Protein AF-A0A5D3BQW8-F1 (afdb_monomer_lite)

Organism: Cucumis melo var. makuwa (NCBI:txid1194695)

Sequence (174 aa):
MGHRRYLPENHVWCRSKLHDGKMKHRTPSVVMDGHEISEQLDLLEFPVMSKHPSLKDKKRNRALNWTKRSIFFELLYWLRLLLCHKLDVMHIEKKVCDNLVGTLLNIEGKAKYTTNARLDLQDLKISKDLHLIEVGNILVKPHASYTLTSSERVAFFKYLKLVKFPDGFDSNIS

Structure (mmCIF, N/CA/C/O backbone):
data_AF-A0A5D3BQW8-F1
#
_entry.id   AF-A0A5D3BQW8-F1
#
loop_
_atom_site.group_PDB
_atom_site.id
_atom_site.type_symbol
_atom_site.label_atom_id
_atom_site.label_alt_id
_atom_site.label_comp_id
_atom_site.label_asym_id
_atom_site.label_entity_id
_atom_site.label_seq_id
_atom_site.pdbx_PDB_ins_code
_atom_site.Cartn_x
_atom_site.Cartn_y
_atom_site.Cartn_z
_atom_site.occupancy
_atom_site.B_iso_or_equiv
_atom_site.auth_seq_id
_atom_site.auth_comp_id
_atom_site.auth_asym_id
_atom_site.auth_atom_id
_atom_site.pdbx_PDB_model_num
ATOM 1 N N . MET A 1 1 ? 5.096 5.272 -26.433 1.00 55.59 1 MET A N 1
ATOM 2 C CA . MET A 1 1 ? 4.767 5.143 -27.876 1.00 55.59 1 MET A CA 1
ATOM 3 C C . MET A 1 1 ? 5.633 4.073 -28.541 1.00 55.59 1 MET A C 1
ATOM 5 O O . MET A 1 1 ? 6.843 4.222 -28.602 1.00 55.59 1 MET A O 1
ATOM 9 N N . GLY A 1 2 ? 5.042 2.990 -29.059 1.00 67.44 2 GLY A N 1
ATOM 10 C CA . GLY A 1 2 ? 5.823 1.860 -29.603 1.00 67.44 2 GLY A CA 1
ATOM 11 C C . GLY A 1 2 ? 5.045 0.567 -29.850 1.00 67.44 2 GLY A C 1
ATOM 12 O O . GLY A 1 2 ? 5.564 -0.319 -30.510 1.00 67.44 2 GLY A O 1
ATOM 13 N N . HIS A 1 3 ? 3.795 0.486 -29.390 1.00 72.88 3 HIS A N 1
ATOM 14 C CA . HIS A 1 3 ? 3.010 -0.754 -29.336 1.00 72.88 3 HIS A CA 1
ATOM 15 C C . HIS A 1 3 ? 2.805 -1.470 -30.682 1.00 72.88 3 HIS A C 1
ATOM 17 O O . HIS A 1 3 ? 2.676 -2.685 -30.700 1.00 72.88 3 HIS A O 1
ATOM 23 N N . ARG A 1 4 ? 2.883 -0.756 -31.816 1.00 79.75 4 ARG A N 1
ATOM 24 C CA . ARG A 1 4 ? 2.802 -1.354 -33.163 1.00 79.75 4 ARG A CA 1
ATOM 25 C C . ARG A 1 4 ? 3.944 -2.334 -33.486 1.00 79.75 4 ARG A C 1
ATOM 27 O O . ARG A 1 4 ? 3.793 -3.109 -34.411 1.00 79.75 4 ARG A O 1
ATOM 34 N N . ARG A 1 5 ? 5.050 -2.337 -32.726 1.00 78.12 5 ARG A N 1
ATOM 35 C CA . ARG A 1 5 ? 6.155 -3.305 -32.901 1.00 78.12 5 ARG A CA 1
ATOM 36 C C . ARG A 1 5 ? 5.782 -4.740 -32.519 1.00 78.12 5 ARG A C 1
ATOM 38 O O . ARG A 1 5 ? 6.483 -5.654 -32.911 1.00 78.12 5 ARG A O 1
ATOM 45 N N . TYR A 1 6 ? 4.720 -4.924 -31.736 1.00 79.88 6 TYR A N 1
ATOM 46 C CA . TYR A 1 6 ? 4.237 -6.250 -31.339 1.00 79.88 6 TYR A CA 1
ATOM 47 C C . TYR A 1 6 ? 3.235 -6.840 -32.344 1.00 79.88 6 TYR A C 1
ATOM 49 O O . TYR A 1 6 ? 2.733 -7.937 -32.134 1.00 79.88 6 TYR A O 1
ATOM 57 N N . LEU A 1 7 ? 2.912 -6.107 -33.416 1.00 81.88 7 LEU A N 1
ATOM 58 C CA . LEU A 1 7 ? 2.106 -6.624 -34.519 1.00 81.88 7 LEU A CA 1
ATOM 59 C C . LEU A 1 7 ? 2.990 -7.458 -35.459 1.00 81.88 7 LEU A C 1
ATOM 61 O O . LEU A 1 7 ? 4.202 -7.230 -35.497 1.00 81.88 7 LEU A O 1
ATOM 65 N N . PRO A 1 8 ? 2.405 -8.374 -36.253 1.00 81.94 8 PRO A N 1
ATOM 66 C CA . PRO A 1 8 ? 3.142 -9.099 -37.282 1.00 81.94 8 PRO A CA 1
ATOM 67 C C . PRO A 1 8 ? 3.931 -8.145 -38.182 1.00 81.94 8 PRO A C 1
ATOM 69 O O . PRO A 1 8 ? 3.452 -7.060 -38.518 1.00 81.94 8 PRO A O 1
ATOM 72 N N . GLU A 1 9 ? 5.122 -8.553 -38.611 1.00 77.81 9 GLU A N 1
ATOM 73 C CA . GLU A 1 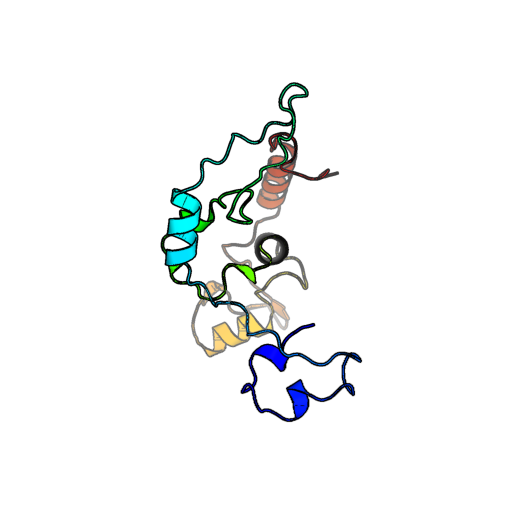9 ? 6.059 -7.688 -39.342 1.00 77.81 9 GLU A CA 1
ATOM 74 C C . GLU A 1 9 ? 5.438 -7.066 -40.609 1.00 77.81 9 GLU A C 1
ATOM 76 O O . GLU A 1 9 ? 5.646 -5.893 -40.919 1.00 77.81 9 GLU A O 1
ATOM 81 N N . ASN A 1 10 ? 4.556 -7.818 -41.271 1.00 81.81 10 ASN A N 1
ATOM 82 C CA . ASN A 1 10 ? 3.864 -7.400 -42.490 1.00 81.81 10 ASN A CA 1
ATOM 83 C C . ASN A 1 10 ? 2.564 -6.610 -42.253 1.00 81.81 10 ASN A C 1
ATOM 85 O O . ASN A 1 10 ? 1.895 -6.221 -43.216 1.00 81.81 10 ASN A O 1
ATOM 89 N N . HIS A 1 11 ? 2.194 -6.338 -41.001 1.00 85.00 11 HIS A N 1
ATOM 90 C CA . HIS A 1 11 ? 0.940 -5.671 -40.664 1.00 85.00 11 HIS A CA 1
ATOM 91 C C . HIS A 1 11 ? 0.880 -4.246 -41.247 1.00 85.00 11 HIS A C 1
ATOM 93 O O . HIS A 1 11 ? 1.823 -3.458 -41.135 1.00 85.00 11 HIS A O 1
ATOM 99 N N . VAL A 1 12 ? -0.255 -3.875 -41.853 1.00 84.56 12 VAL A N 1
ATOM 100 C CA . VAL A 1 12 ? -0.442 -2.590 -42.566 1.00 84.56 12 VAL A CA 1
ATOM 101 C C . VAL A 1 12 ? -0.133 -1.392 -41.661 1.00 84.56 12 VAL A C 1
ATOM 103 O O . VAL A 1 12 ? 0.494 -0.413 -42.068 1.00 84.56 12 VAL A O 1
ATOM 106 N N . TRP A 1 13 ? -0.498 -1.496 -40.384 1.00 80.81 13 TRP A N 1
ATOM 107 C CA . TRP A 1 13 ? -0.247 -0.442 -39.402 1.00 80.81 13 TRP A CA 1
ATOM 108 C C . TRP A 1 13 ? 1.228 -0.228 -39.054 1.00 80.81 13 TRP A C 1
ATOM 110 O O . TRP A 1 13 ? 1.551 0.858 -38.581 1.00 80.81 13 TRP A O 1
ATOM 120 N N . CYS A 1 14 ? 2.136 -1.175 -39.311 1.00 76.56 14 CYS A N 1
ATOM 121 C CA . CYS A 1 14 ? 3.579 -0.958 -39.132 1.00 76.56 14 CYS A CA 1
ATOM 122 C C . CYS A 1 14 ? 4.141 0.016 -40.184 1.00 76.56 14 CYS A C 1
ATOM 124 O O . CYS A 1 14 ? 5.046 0.801 -39.889 1.00 76.56 14 CYS A O 1
ATOM 126 N N . ARG A 1 15 ? 3.536 0.022 -41.381 1.00 78.69 15 ARG A N 1
ATOM 127 C CA . ARG A 1 15 ? 3.880 0.881 -42.528 1.00 78.69 15 ARG A CA 1
ATOM 128 C C . ARG A 1 15 ? 3.098 2.200 -42.562 1.00 78.69 15 ARG A C 1
ATOM 130 O O . ARG A 1 15 ? 3.469 3.126 -43.275 1.00 78.69 15 ARG A O 1
ATOM 137 N N . SER A 1 16 ? 2.034 2.315 -41.770 1.00 80.44 16 SER A N 1
ATOM 138 C CA . SER A 1 16 ? 1.210 3.525 -41.711 1.00 80.44 16 SER A CA 1
ATOM 139 C C . SER A 1 16 ? 1.901 4.669 -40.958 1.00 80.44 16 SER A C 1
ATOM 141 O O . SER A 1 16 ? 2.406 4.489 -39.846 1.00 80.44 16 SER A O 1
ATOM 143 N N . LYS A 1 17 ? 1.865 5.877 -41.532 1.00 81.12 17 LYS A N 1
ATOM 144 C CA . LYS A 1 17 ? 2.304 7.126 -40.880 1.00 81.12 17 LYS A CA 1
ATOM 145 C C . LYS A 1 17 ? 1.177 7.850 -40.133 1.00 81.12 17 LYS A C 1
ATOM 147 O O . LYS A 1 17 ? 1.450 8.840 -39.466 1.00 81.12 17 LYS A O 1
ATOM 152 N N . LEU A 1 18 ? -0.058 7.341 -40.192 1.00 80.56 18 LEU A N 1
ATOM 153 C CA . LEU A 1 18 ? -1.252 8.020 -39.666 1.00 80.56 18 LEU A CA 1
ATOM 154 C C . LEU A 1 18 ? -1.242 8.224 -38.143 1.00 80.56 18 LEU A C 1
ATOM 156 O O . LEU A 1 18 ? -1.935 9.101 -37.650 1.00 80.56 18 LEU A O 1
ATOM 160 N N . HIS A 1 19 ? -0.477 7.429 -37.392 1.00 73.94 19 HIS A N 1
ATOM 161 C CA . HIS A 1 19 ? -0.510 7.485 -35.926 1.00 73.94 19 HIS A CA 1
ATOM 162 C C . HIS A 1 19 ? 0.497 8.464 -35.310 1.00 73.94 19 HIS A C 1
ATOM 164 O O . HIS A 1 19 ? 0.125 9.290 -34.490 1.00 73.94 19 HIS A O 1
ATOM 170 N N . ASP A 1 20 ? 1.785 8.337 -35.635 1.00 74.81 20 ASP A N 1
ATOM 171 C CA . ASP A 1 20 ? 2.873 9.112 -35.009 1.00 74.81 20 ASP A CA 1
ATOM 172 C C . ASP A 1 20 ? 3.843 9.704 -36.052 1.00 74.81 20 ASP A C 1
ATOM 174 O O . ASP A 1 20 ? 4.977 10.061 -35.731 1.00 74.81 20 ASP A O 1
ATOM 178 N N . GLY A 1 21 ? 3.424 9.753 -37.323 1.00 76.56 21 GLY A N 1
ATOM 179 C CA . GLY A 1 21 ? 4.231 10.237 -38.445 1.00 76.56 21 GLY A CA 1
ATOM 180 C C . GLY A 1 21 ? 5.398 9.325 -38.839 1.00 76.56 21 GLY A C 1
ATOM 181 O O . GLY A 1 21 ? 6.066 9.594 -39.839 1.00 76.56 21 GLY A O 1
ATOM 182 N N . LYS A 1 22 ? 5.660 8.237 -38.098 1.00 78.38 22 LYS A N 1
ATOM 183 C CA . LYS A 1 22 ? 6.815 7.355 -38.308 1.00 78.38 22 LYS A CA 1
ATOM 184 C C . LYS A 1 22 ? 6.381 5.924 -38.625 1.00 78.38 22 LYS A C 1
ATOM 186 O O . LYS A 1 22 ? 5.493 5.349 -37.991 1.00 78.38 22 LYS A O 1
ATOM 191 N N . MET A 1 23 ? 7.059 5.325 -39.601 1.00 77.25 23 MET A N 1
ATOM 192 C CA . MET A 1 23 ? 6.967 3.885 -39.854 1.00 77.25 23 MET A CA 1
ATOM 193 C C . MET A 1 23 ? 7.749 3.129 -38.774 1.00 77.25 23 MET A C 1
ATOM 195 O O . MET A 1 23 ? 8.776 3.609 -38.283 1.00 77.25 23 MET A O 1
ATOM 199 N N . LYS A 1 24 ? 7.258 1.957 -38.370 1.00 75.88 24 LYS A N 1
ATOM 200 C CA . LYS A 1 24 ? 7.854 1.139 -37.306 1.00 75.88 24 LYS A CA 1
ATOM 201 C C . LYS A 1 24 ? 8.321 -0.196 -37.878 1.00 75.88 24 LYS A C 1
ATOM 203 O O . LYS A 1 24 ? 7.553 -1.142 -37.921 1.00 75.88 24 LYS A O 1
ATOM 208 N N . HIS A 1 25 ? 9.598 -0.241 -38.259 1.00 72.88 25 HIS A N 1
ATOM 209 C CA . HIS A 1 25 ? 10.293 -1.453 -38.727 1.00 72.88 25 HIS A CA 1
ATOM 210 C C . HIS A 1 25 ? 11.184 -2.099 -37.657 1.00 72.88 25 HIS A C 1
ATOM 212 O O . HIS A 1 25 ? 11.785 -3.136 -37.891 1.00 72.88 25 HIS A O 1
ATOM 218 N N . ARG A 1 26 ? 11.321 -1.470 -36.482 1.00 73.81 26 ARG A N 1
ATOM 219 C CA . ARG A 1 26 ? 12.099 -2.058 -35.386 1.00 73.81 26 ARG A CA 1
ATOM 220 C C . ARG A 1 26 ? 11.340 -3.246 -34.812 1.00 73.81 26 ARG A C 1
ATOM 222 O O . ARG A 1 26 ? 10.147 -3.108 -34.536 1.00 73.81 26 ARG A O 1
ATOM 229 N N . THR A 1 27 ? 12.058 -4.332 -34.559 1.00 75.25 27 THR A N 1
ATOM 230 C CA . THR A 1 27 ? 11.538 -5.506 -33.861 1.00 75.25 27 THR A CA 1
ATOM 231 C C . THR A 1 27 ? 10.984 -5.137 -32.478 1.00 75.25 27 THR A C 1
ATOM 233 O O . THR A 1 27 ? 11.378 -4.113 -31.886 1.00 75.25 27 THR A O 1
ATOM 236 N N . PRO A 1 28 ? 10.017 -5.916 -31.962 1.00 76.88 28 PRO A N 1
ATOM 237 C CA . PRO A 1 28 ? 9.575 -5.768 -30.587 1.00 76.88 28 PRO A CA 1
ATOM 238 C C . PRO A 1 28 ? 10.762 -5.949 -29.639 1.00 76.88 28 PRO A C 1
ATOM 240 O O . PRO A 1 28 ? 11.722 -6.659 -29.933 1.00 76.88 28 PRO A O 1
ATOM 243 N N . SER A 1 29 ? 10.713 -5.241 -28.512 1.00 73.44 29 SER A N 1
ATOM 244 C CA . SER A 1 29 ? 11.716 -5.417 -27.467 1.00 73.44 29 SER A CA 1
ATOM 245 C C . SER A 1 29 ? 11.689 -6.864 -26.991 1.00 73.44 29 SER A C 1
ATOM 247 O O . SER A 1 29 ? 10.604 -7.425 -26.829 1.00 73.44 29 SER A O 1
ATOM 249 N N . VAL A 1 30 ? 12.870 -7.439 -26.760 1.00 75.62 30 VAL A N 1
ATOM 250 C CA . VAL A 1 30 ? 12.990 -8.764 -26.151 1.00 75.62 30 VAL A CA 1
ATOM 251 C C . VAL A 1 30 ? 12.270 -8.722 -24.808 1.00 75.62 30 VAL A C 1
ATOM 253 O O . VAL A 1 30 ? 12.541 -7.851 -23.977 1.00 75.62 30 VAL A O 1
ATOM 256 N N . VAL A 1 31 ? 11.295 -9.612 -24.642 1.00 72.75 31 VAL A N 1
ATOM 257 C CA . VAL A 1 31 ? 10.658 -9.834 -23.349 1.00 72.75 31 VAL A CA 1
ATOM 258 C C . VAL A 1 31 ? 11.641 -10.675 -22.559 1.00 72.75 31 VAL A C 1
ATOM 260 O O . VAL A 1 31 ? 11.911 -11.799 -22.958 1.00 72.75 31 VAL A O 1
ATOM 263 N N . MET A 1 32 ? 12.200 -10.098 -21.501 1.00 73.38 32 MET A N 1
ATOM 264 C CA . MET A 1 32 ? 13.053 -10.832 -20.577 1.00 73.38 32 MET A CA 1
ATOM 265 C C . MET A 1 32 ? 12.226 -11.303 -19.393 1.00 73.38 32 MET A C 1
ATOM 267 O O . MET A 1 32 ? 11.402 -10.534 -18.877 1.00 73.38 32 MET A O 1
ATOM 271 N N . ASP A 1 33 ? 12.441 -12.542 -18.973 1.00 79.06 33 ASP A N 1
ATOM 272 C CA . ASP A 1 33 ? 11.809 -13.059 -17.767 1.00 79.06 33 ASP A CA 1
ATOM 273 C C . ASP A 1 33 ? 12.544 -12.590 -16.493 1.00 79.06 33 ASP A C 1
ATOM 275 O O . ASP A 1 33 ? 13.619 -11.983 -16.535 1.00 79.06 33 ASP A O 1
ATOM 279 N N . GLY A 1 34 ? 11.927 -12.808 -15.329 1.00 77.88 34 GLY A N 1
ATOM 280 C CA . GLY A 1 34 ? 12.521 -12.403 -14.055 1.00 77.88 34 GLY A CA 1
ATOM 281 C C . GLY A 1 34 ? 13.823 -13.140 -13.722 1.00 77.88 34 GLY A C 1
ATOM 282 O O . GLY A 1 34 ? 14.680 -12.559 -13.054 1.00 77.88 34 GLY A O 1
ATOM 283 N N . HIS A 1 35 ? 13.991 -14.376 -14.201 1.00 83.31 35 HIS A N 1
ATOM 284 C CA . HIS A 1 35 ? 15.188 -15.193 -14.009 1.00 83.31 35 HIS A CA 1
ATOM 285 C C . HIS A 1 35 ? 16.358 -14.682 -14.856 1.00 83.31 35 HIS A C 1
ATOM 287 O O . HIS A 1 35 ? 17.424 -14.426 -14.305 1.00 83.31 35 HIS A O 1
ATOM 293 N N . GLU A 1 36 ? 16.148 -14.414 -16.144 1.00 84.38 36 GLU A N 1
ATOM 294 C CA . GLU A 1 36 ? 17.143 -13.834 -17.051 1.00 84.38 36 GLU A CA 1
ATOM 295 C C . GLU A 1 36 ? 17.616 -12.456 -16.561 1.00 84.38 36 GLU A C 1
ATOM 297 O O . GLU A 1 36 ? 18.799 -12.116 -16.642 1.00 84.38 36 GLU A O 1
ATOM 302 N N . ILE A 1 37 ? 16.702 -11.643 -16.013 1.00 81.88 37 ILE A N 1
ATOM 303 C CA . ILE A 1 37 ? 17.066 -10.364 -15.388 1.00 81.88 37 ILE A CA 1
ATOM 304 C C . ILE A 1 37 ? 17.906 -10.602 -14.127 1.00 81.88 37 ILE A C 1
ATOM 306 O O . ILE A 1 37 ? 18.862 -9.863 -13.892 1.00 81.88 37 ILE A O 1
ATOM 310 N N . SER A 1 38 ? 17.577 -11.612 -13.319 1.00 83.38 38 SER A N 1
ATOM 311 C CA . SER A 1 38 ? 18.366 -11.947 -12.129 1.00 83.38 38 SER A CA 1
ATOM 312 C C . SER A 1 38 ? 19.784 -12.371 -12.495 1.00 83.38 38 SER A C 1
ATOM 314 O O . SER A 1 38 ? 20.725 -11.827 -11.926 1.00 83.38 38 SER A O 1
ATOM 316 N N . GLU A 1 39 ? 19.947 -13.243 -13.492 1.00 86.19 39 GLU A N 1
ATOM 317 C CA . GLU A 1 39 ? 21.265 -13.661 -13.980 1.00 86.19 39 GLU A CA 1
ATOM 318 C C . GLU A 1 39 ? 22.091 -12.459 -14.456 1.00 86.19 39 GLU A C 1
ATOM 320 O O . GLU A 1 39 ? 23.260 -12.314 -1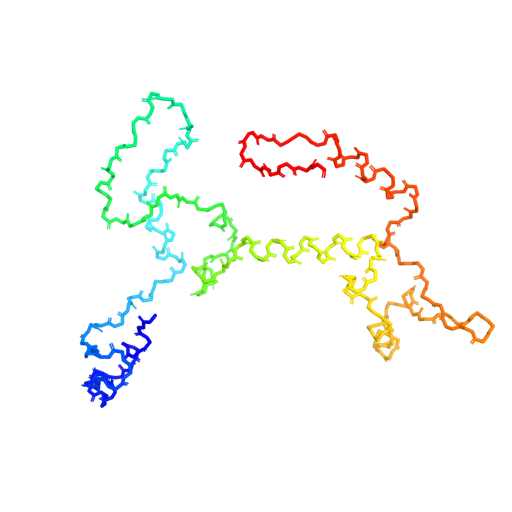4.103 1.00 86.19 39 GLU A O 1
ATOM 325 N N . GLN A 1 40 ? 21.474 -11.523 -15.186 1.00 85.19 40 GLN A N 1
ATOM 326 C CA . GLN A 1 40 ? 22.135 -10.275 -15.578 1.00 85.19 40 GLN A CA 1
ATOM 327 C C . GLN A 1 40 ? 22.574 -9.416 -14.388 1.00 85.19 40 GLN A C 1
ATOM 329 O O . GLN A 1 40 ? 23.618 -8.764 -14.456 1.00 85.19 40 GLN A O 1
ATOM 334 N N . LEU A 1 41 ? 21.767 -9.357 -13.326 1.00 82.62 41 LEU A N 1
ATOM 335 C CA . LEU A 1 41 ? 22.088 -8.602 -12.116 1.00 82.62 41 LEU A CA 1
ATOM 336 C C . LEU A 1 41 ? 23.188 -9.289 -11.297 1.00 82.62 41 LEU A C 1
ATOM 338 O O . LEU A 1 41 ? 23.997 -8.583 -10.703 1.00 82.62 41 LEU A O 1
ATOM 342 N N . ASP A 1 42 ? 23.250 -10.622 -11.290 1.00 83.56 42 ASP A N 1
ATOM 343 C CA . ASP A 1 42 ? 24.286 -11.396 -10.595 1.00 83.56 42 ASP A CA 1
ATOM 344 C C . ASP A 1 42 ? 25.672 -11.229 -11.244 1.00 83.56 42 ASP A C 1
ATOM 346 O O . ASP A 1 42 ? 26.689 -11.247 -10.554 1.00 83.56 42 ASP A O 1
ATOM 350 N N . LEU A 1 43 ? 25.724 -10.960 -12.553 1.00 82.25 43 LEU A N 1
ATOM 351 C CA . LEU A 1 43 ? 26.960 -10.617 -13.274 1.00 82.25 43 LEU A CA 1
ATOM 352 C C . LEU A 1 43 ? 27.482 -9.199 -12.974 1.00 82.25 43 LEU A C 1
ATOM 354 O O . LEU A 1 43 ? 28.552 -8.815 -13.454 1.00 82.25 43 LEU A O 1
ATOM 358 N N . LEU A 1 44 ? 26.724 -8.381 -12.236 1.00 77.69 44 LEU A N 1
ATOM 359 C CA . LEU A 1 44 ? 27.046 -6.981 -11.985 1.00 77.69 44 LEU A CA 1
ATOM 360 C C . LEU A 1 44 ? 27.383 -6.729 -10.519 1.00 77.69 44 LEU A C 1
ATOM 362 O O . LEU A 1 44 ? 26.555 -6.869 -9.625 1.00 77.69 44 LEU A O 1
ATOM 366 N N . GLU A 1 45 ? 28.564 -6.164 -10.287 1.00 73.56 45 GLU A N 1
ATOM 367 C CA . GLU A 1 45 ? 28.872 -5.566 -8.994 1.00 73.56 45 GLU A CA 1
ATOM 368 C C . GLU A 1 45 ? 28.235 -4.172 -8.885 1.00 73.56 45 GLU A C 1
ATOM 370 O O . GLU A 1 45 ? 28.535 -3.224 -9.636 1.00 73.56 45 GLU A O 1
ATOM 375 N N . PHE A 1 46 ? 27.316 -4.030 -7.930 1.00 71.12 46 PHE A N 1
ATOM 376 C CA . PHE A 1 46 ? 26.728 -2.745 -7.572 1.00 71.12 46 PHE A CA 1
ATOM 377 C C . PHE A 1 46 ? 27.559 -2.107 -6.456 1.00 71.12 46 PHE A C 1
ATOM 379 O O . PHE A 1 46 ? 27.714 -2.699 -5.393 1.00 71.12 46 PHE A O 1
ATOM 386 N N . PRO A 1 47 ? 28.116 -0.903 -6.672 1.00 65.50 47 PRO A N 1
ATOM 387 C CA . PRO A 1 47 ? 28.873 -0.220 -5.639 1.00 65.50 47 PRO A CA 1
ATOM 388 C C . PRO A 1 47 ? 27.910 0.229 -4.539 1.00 65.50 47 PRO A C 1
ATOM 390 O 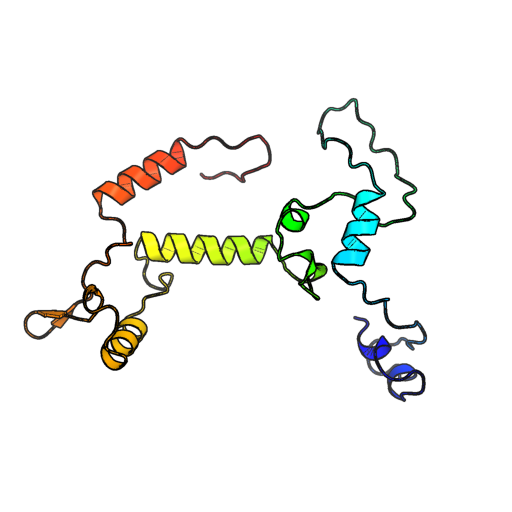O . PRO A 1 47 ? 26.743 0.535 -4.810 1.00 65.50 47 PRO A O 1
ATOM 393 N N . VAL A 1 48 ? 28.431 0.371 -3.324 1.00 60.78 48 VAL A N 1
ATOM 394 C CA . VAL A 1 48 ? 27.711 1.065 -2.257 1.00 60.78 48 VAL A CA 1
ATOM 395 C C . VAL A 1 48 ? 27.468 2.499 -2.714 1.00 60.78 48 VAL A C 1
ATOM 397 O O . VAL A 1 48 ? 28.396 3.252 -3.014 1.00 60.78 48 VAL A O 1
ATOM 400 N N . MET A 1 49 ? 26.194 2.854 -2.831 1.00 54.56 49 MET A N 1
ATOM 401 C CA . MET A 1 49 ? 25.781 4.184 -3.241 1.00 54.56 49 MET A CA 1
ATOM 402 C C . MET A 1 49 ? 26.089 5.145 -2.095 1.00 54.56 49 MET A C 1
ATOM 404 O O . MET A 1 49 ? 25.488 5.066 -1.029 1.00 54.56 49 MET A O 1
ATOM 408 N N . SER A 1 50 ? 27.055 6.027 -2.304 1.00 53.62 50 SER A N 1
ATOM 409 C CA . SER A 1 50 ? 27.513 6.981 -1.304 1.00 53.62 50 SER A CA 1
ATOM 410 C C . SER A 1 50 ? 27.576 8.358 -1.950 1.00 53.62 50 SER A C 1
ATOM 412 O O . SER A 1 50 ? 28.119 8.511 -3.042 1.00 53.62 50 SER A O 1
ATOM 414 N N . LYS A 1 51 ? 27.005 9.364 -1.279 1.00 56.56 51 LYS A N 1
ATOM 415 C CA . LYS A 1 51 ? 27.039 10.772 -1.710 1.00 56.56 51 LYS A CA 1
ATOM 416 C C . LYS A 1 51 ? 28.403 11.435 -1.441 1.00 56.56 51 LYS A C 1
ATOM 418 O O . LYS A 1 51 ? 28.515 12.654 -1.538 1.00 56.56 51 LYS A O 1
ATOM 423 N N . HIS A 1 52 ? 29.428 10.675 -1.040 1.00 57.31 52 HIS A N 1
ATOM 424 C CA . HIS A 1 52 ? 30.711 11.252 -0.653 1.00 57.31 52 HIS A CA 1
ATOM 425 C C . HIS A 1 52 ? 31.402 11.900 -1.873 1.00 57.31 52 HIS A C 1
ATOM 427 O O . HIS A 1 52 ? 31.555 11.228 -2.896 1.00 57.31 52 HIS A O 1
ATOM 433 N N . PRO A 1 53 ? 31.883 13.158 -1.779 1.00 56.00 53 PRO A N 1
ATOM 434 C CA . PRO A 1 53 ? 32.444 13.914 -2.912 1.00 56.00 53 PRO A CA 1
ATOM 435 C C . PRO A 1 53 ? 33.632 13.249 -3.627 1.00 56.00 53 PRO A C 1
ATOM 437 O O . PRO A 1 53 ? 33.999 13.635 -4.735 1.00 56.00 53 PRO A O 1
ATOM 440 N N . SER A 1 54 ? 34.261 12.263 -2.986 1.00 59.91 54 SER A N 1
ATOM 441 C CA . SER A 1 54 ? 35.414 11.517 -3.493 1.00 59.91 54 SER A CA 1
ATOM 442 C C . SER A 1 54 ? 35.050 10.415 -4.496 1.00 59.91 54 SER A C 1
ATOM 444 O O . SER A 1 54 ? 35.924 9.945 -5.229 1.00 59.91 54 SER A O 1
ATOM 446 N N . LEU A 1 55 ? 33.781 10.003 -4.573 1.00 57.44 55 LEU A N 1
ATOM 447 C CA . LEU A 1 55 ? 33.315 8.979 -5.505 1.00 57.44 55 LEU A CA 1
ATOM 448 C C . LEU A 1 55 ? 32.860 9.644 -6.805 1.00 57.44 55 LEU A C 1
ATOM 450 O O . LEU A 1 55 ? 31.706 10.022 -6.969 1.00 57.44 55 LEU A O 1
ATOM 454 N N . LYS A 1 56 ? 33.786 9.797 -7.757 1.00 52.69 56 LYS A N 1
ATOM 455 C CA . LYS A 1 56 ? 33.431 10.227 -9.115 1.00 52.69 56 LYS A CA 1
ATOM 456 C C . LYS A 1 56 ? 32.489 9.193 -9.732 1.00 52.69 56 LYS A C 1
ATOM 458 O O . LYS A 1 56 ? 32.858 8.018 -9.819 1.00 52.69 56 LYS A O 1
ATOM 463 N N . ASP A 1 57 ? 31.332 9.643 -10.220 1.00 52.34 57 ASP A N 1
ATOM 464 C CA . ASP A 1 57 ? 30.463 8.871 -11.108 1.00 52.34 57 ASP A CA 1
ATOM 465 C C . ASP A 1 57 ? 31.260 8.497 -12.361 1.00 52.34 57 ASP A C 1
ATOM 467 O O . ASP A 1 57 ? 31.320 9.225 -13.355 1.00 52.34 57 ASP A O 1
ATOM 471 N N . LYS A 1 58 ? 31.952 7.356 -12.308 1.00 56.12 58 LYS A N 1
ATOM 472 C CA . LYS A 1 58 ? 32.580 6.775 -13.486 1.00 56.12 58 LYS A CA 1
ATOM 473 C C . LYS A 1 58 ? 31.438 6.517 -14.459 1.00 56.12 58 LYS A C 1
ATOM 475 O O . LYS A 1 58 ? 30.599 5.661 -14.180 1.00 56.12 58 LYS A O 1
ATOM 480 N N . LYS A 1 59 ? 31.396 7.258 -15.576 1.00 50.34 59 LYS A N 1
ATOM 481 C CA . LYS A 1 59 ? 30.537 6.953 -16.729 1.00 50.34 59 LYS A CA 1
ATOM 482 C C . LYS A 1 59 ? 30.729 5.476 -17.047 1.00 50.34 59 LYS A C 1
ATOM 484 O O . LYS A 1 59 ? 31.761 5.054 -17.562 1.00 50.34 59 LYS A O 1
ATOM 489 N N . ARG A 1 60 ? 29.764 4.679 -16.615 1.00 53.41 60 ARG A N 1
ATOM 490 C CA . ARG A 1 60 ? 29.832 3.230 -16.660 1.00 53.41 60 ARG A CA 1
ATOM 491 C C . ARG A 1 60 ? 29.468 2.813 -18.072 1.00 53.41 60 ARG A C 1
ATOM 493 O O . ARG A 1 60 ? 28.294 2.796 -18.415 1.00 53.41 60 ARG A O 1
ATOM 500 N N . ASN A 1 61 ? 30.479 2.471 -18.871 1.00 48.16 61 ASN A N 1
ATOM 501 C CA . ASN A 1 61 ? 30.317 1.640 -20.066 1.00 48.16 61 ASN A CA 1
ATOM 502 C C . ASN A 1 61 ? 29.884 0.237 -19.614 1.00 48.16 61 ASN A C 1
ATOM 504 O O . ASN A 1 61 ? 30.677 -0.698 -19.593 1.00 48.16 61 ASN A O 1
ATOM 508 N N . ARG A 1 62 ? 28.645 0.100 -19.138 1.00 56.06 62 ARG A N 1
ATOM 509 C CA . ARG A 1 62 ? 28.055 -1.202 -18.835 1.00 56.06 62 ARG A CA 1
ATOM 510 C C . ARG A 1 62 ? 27.340 -1.678 -20.091 1.00 56.06 62 ARG A C 1
ATOM 512 O O . ARG A 1 62 ? 26.520 -0.951 -20.638 1.00 56.06 62 ARG A O 1
ATOM 519 N N . ALA A 1 63 ? 27.641 -2.902 -20.522 1.00 59.78 63 ALA A N 1
ATOM 520 C CA . ALA A 1 63 ? 26.901 -3.578 -21.589 1.00 59.78 63 ALA A CA 1
ATOM 521 C C . ALA A 1 63 ? 25.410 -3.753 -21.235 1.00 59.78 63 ALA A C 1
ATOM 523 O O . ALA A 1 63 ? 24.560 -3.851 -22.115 1.00 59.78 63 ALA A O 1
ATOM 524 N N . LEU A 1 64 ? 25.100 -3.747 -19.935 1.00 66.31 64 LEU A N 1
ATOM 525 C CA . LEU A 1 64 ? 23.762 -3.856 -19.376 1.00 66.31 64 LEU A CA 1
ATOM 526 C C . LEU A 1 64 ? 23.331 -2.512 -18.769 1.00 66.31 64 LEU A C 1
ATOM 528 O O . LEU A 1 64 ? 24.080 -1.891 -18.015 1.00 66.31 64 LEU A O 1
ATOM 532 N N . ASN A 1 65 ? 22.100 -2.072 -19.044 1.00 70.12 65 ASN A N 1
ATOM 533 C CA . ASN A 1 65 ? 21.569 -0.766 -18.610 1.00 70.12 65 ASN A CA 1
ATOM 534 C C . ASN A 1 65 ? 21.250 -0.681 -17.097 1.00 70.12 65 ASN A C 1
ATOM 536 O O . ASN A 1 65 ? 20.612 0.272 -16.646 1.00 70.12 65 ASN A O 1
ATOM 540 N N . TRP A 1 66 ? 21.668 -1.665 -16.298 1.00 74.12 66 TRP A N 1
ATOM 541 C CA . TRP A 1 66 ? 21.359 -1.749 -14.873 1.00 74.12 66 TRP A CA 1
ATOM 542 C C . TRP A 1 66 ? 22.300 -0.882 -14.029 1.00 74.12 66 TRP A C 1
ATOM 544 O O . TRP A 1 66 ? 23.531 -0.998 -14.072 1.00 74.12 66 TRP A O 1
ATOM 554 N N . THR A 1 67 ? 21.713 -0.022 -13.198 1.00 70.75 67 THR A N 1
ATOM 555 C CA . THR A 1 67 ? 22.447 0.870 -12.287 1.00 70.75 67 THR A CA 1
ATOM 556 C C . THR A 1 67 ? 22.456 0.370 -10.847 1.00 70.75 67 THR A C 1
ATOM 558 O O . THR A 1 67 ? 23.418 0.648 -10.129 1.00 70.75 67 THR A O 1
ATOM 561 N N . LYS A 1 68 ? 21.428 -0.385 -10.438 1.00 74.50 68 LYS A N 1
ATOM 562 C CA . LYS A 1 68 ? 21.226 -0.927 -9.085 1.00 74.50 68 LYS A CA 1
ATOM 563 C C . LYS A 1 68 ? 20.502 -2.277 -9.154 1.00 74.50 68 LYS A C 1
ATOM 565 O O . LYS A 1 68 ? 19.675 -2.467 -10.045 1.00 74.50 68 LYS A O 1
ATOM 570 N N . ARG A 1 69 ? 20.753 -3.153 -8.176 1.00 79.31 69 ARG A N 1
ATOM 571 C CA . ARG A 1 69 ? 19.882 -4.291 -7.847 1.00 79.31 69 ARG A CA 1
ATOM 572 C C . ARG A 1 69 ? 18.843 -3.819 -6.837 1.00 79.31 69 ARG A C 1
ATOM 574 O O . ARG A 1 69 ? 19.202 -3.223 -5.826 1.00 79.31 69 ARG A O 1
ATOM 581 N N . SER A 1 70 ? 17.566 -4.028 -7.138 1.00 78.50 70 SER A N 1
ATOM 582 C CA . SER A 1 70 ? 16.498 -3.766 -6.171 1.00 78.50 70 SER A CA 1
ATOM 583 C C . SER A 1 70 ? 16.427 -4.904 -5.153 1.00 78.50 70 SER A C 1
ATOM 585 O O . SER A 1 70 ? 16.563 -6.064 -5.541 1.00 78.50 70 SER A O 1
ATOM 587 N N . ILE A 1 71 ? 16.145 -4.580 -3.886 1.00 81.38 71 ILE A N 1
ATOM 588 C CA . ILE A 1 71 ? 15.908 -5.566 -2.819 1.00 81.38 71 ILE A CA 1
ATOM 589 C C . ILE A 1 71 ? 14.747 -6.511 -3.152 1.00 81.38 71 ILE A C 1
ATOM 591 O O . ILE A 1 71 ? 14.696 -7.632 -2.665 1.00 81.38 71 ILE A O 1
ATOM 59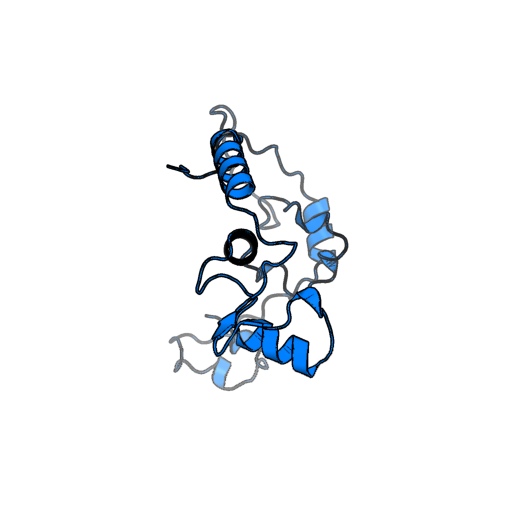5 N N . PHE A 1 72 ? 13.834 -6.116 -4.045 1.00 78.44 72 PHE A N 1
ATOM 596 C CA . PHE A 1 72 ? 12.738 -6.989 -4.455 1.00 78.44 72 PHE A CA 1
ATOM 597 C C . PHE A 1 72 ? 13.208 -8.287 -5.118 1.00 78.44 72 PHE A C 1
ATOM 599 O O . PHE A 1 72 ? 12.498 -9.281 -5.036 1.00 78.44 72 PHE A O 1
ATOM 606 N N . PHE A 1 73 ? 14.413 -8.325 -5.699 1.00 80.50 73 PHE A N 1
ATOM 607 C CA . PHE A 1 73 ? 14.995 -9.568 -6.217 1.00 80.50 73 PHE A CA 1
ATOM 608 C C . PHE A 1 73 ? 15.370 -10.579 -5.118 1.00 80.50 73 PHE A C 1
ATOM 610 O O . PHE A 1 73 ? 15.646 -11.728 -5.441 1.00 80.50 73 PHE A O 1
ATOM 617 N N . GLU A 1 74 ? 15.349 -10.189 -3.840 1.00 83.62 74 GLU A N 1
ATOM 618 C CA . GLU A 1 74 ? 15.465 -11.109 -2.699 1.00 83.62 74 GLU A CA 1
ATOM 619 C C . GLU A 1 74 ? 14.125 -11.786 -2.364 1.00 83.62 74 GLU A C 1
ATOM 621 O O . GLU A 1 74 ? 14.087 -12.809 -1.680 1.00 83.62 74 GLU A O 1
ATOM 626 N N . LEU A 1 75 ? 13.001 -11.252 -2.858 1.00 84.31 75 LEU A N 1
ATOM 627 C CA . LEU A 1 75 ? 11.684 -11.837 -2.632 1.00 84.31 75 LEU A CA 1
ATOM 628 C C . LEU A 1 75 ? 11.458 -13.017 -3.582 1.00 84.31 75 LEU A C 1
ATOM 630 O O . LEU A 1 75 ? 11.456 -12.867 -4.803 1.00 84.31 75 LEU A O 1
ATOM 634 N N . LEU A 1 76 ? 11.161 -14.190 -3.015 1.00 82.12 76 LEU A N 1
ATOM 635 C CA . LEU A 1 76 ? 11.051 -15.463 -3.743 1.00 82.12 76 LEU A CA 1
ATOM 636 C C . LEU A 1 76 ? 10.051 -15.443 -4.918 1.00 82.12 76 LEU A C 1
ATOM 638 O O . LEU A 1 76 ? 10.206 -16.174 -5.894 1.00 82.12 76 LEU A O 1
ATOM 642 N N . TYR A 1 77 ? 9.003 -14.618 -4.828 1.00 81.94 77 TYR A N 1
ATOM 643 C CA . TYR A 1 77 ? 7.975 -14.506 -5.865 1.00 81.94 77 TYR A CA 1
ATOM 644 C C . TYR A 1 77 ? 8.340 -13.520 -6.983 1.00 81.94 77 TYR A C 1
ATOM 646 O O . TYR A 1 77 ? 7.700 -13.542 -8.032 1.00 81.94 77 TYR A O 1
ATOM 654 N N . TRP A 1 78 ? 9.349 -12.666 -6.786 1.00 82.00 78 TRP A N 1
ATOM 655 C CA . TRP A 1 78 ? 9.681 -11.589 -7.719 1.00 82.00 78 TRP A CA 1
ATOM 656 C C . TRP A 1 78 ? 10.175 -12.117 -9.064 1.00 82.00 78 TRP A C 1
ATOM 658 O O . TRP A 1 78 ? 9.788 -11.603 -10.108 1.00 82.00 78 TRP A O 1
ATOM 668 N N . LEU A 1 79 ? 10.934 -13.215 -9.055 1.00 80.94 79 LEU A N 1
ATOM 669 C CA . LEU A 1 79 ? 11.402 -13.885 -10.275 1.00 80.94 79 LEU A CA 1
ATOM 670 C C . LEU A 1 79 ? 10.252 -14.444 -11.130 1.00 80.94 79 LEU A C 1
ATOM 672 O O . LEU A 1 79 ? 10.389 -14.582 -12.341 1.00 80.94 79 LEU A O 1
ATOM 676 N N . ARG A 1 80 ? 9.097 -14.727 -10.512 1.00 81.88 80 ARG A N 1
ATOM 677 C CA . ARG A 1 80 ? 7.915 -15.293 -11.184 1.00 81.88 80 ARG A CA 1
ATOM 678 C C . ARG A 1 80 ? 7.003 -14.228 -11.801 1.00 81.88 80 ARG A C 1
ATOM 680 O O . ARG A 1 80 ? 6.030 -14.569 -12.471 1.00 81.88 80 ARG A O 1
ATOM 687 N N . LEU A 1 81 ? 7.270 -12.943 -11.563 1.00 79.19 81 LEU A N 1
ATOM 688 C CA . LEU A 1 81 ? 6.453 -11.848 -12.078 1.00 79.19 81 LEU A CA 1
ATOM 689 C C . LEU A 1 81 ? 6.907 -11.458 -13.494 1.00 79.19 81 LEU A C 1
ATOM 691 O O . LEU A 1 81 ? 7.976 -10.897 -13.700 1.00 79.19 81 LEU A O 1
ATOM 695 N N . LEU A 1 82 ? 6.037 -11.654 -14.487 1.00 71.12 82 LEU A N 1
ATOM 696 C CA . LEU A 1 82 ? 6.312 -11.285 -15.890 1.00 71.12 82 LEU A CA 1
ATOM 697 C C . LEU A 1 82 ? 6.399 -9.763 -16.133 1.00 71.12 82 LEU A C 1
ATOM 699 O O . LEU A 1 82 ? 6.803 -9.312 -17.204 1.00 71.12 82 LEU A O 1
ATOM 703 N N . LEU A 1 83 ? 5.971 -8.948 -15.164 1.00 70.69 83 LEU A N 1
ATOM 704 C CA . LEU A 1 83 ? 5.806 -7.499 -15.311 1.00 70.69 83 LEU A CA 1
ATOM 705 C C . LEU A 1 83 ? 6.543 -6.699 -14.225 1.00 70.69 83 LEU A C 1
ATOM 707 O O . LEU A 1 83 ? 6.126 -5.582 -13.920 1.00 70.69 83 LEU A O 1
ATOM 711 N N . CYS A 1 84 ? 7.647 -7.219 -13.671 1.00 66.00 84 CYS A N 1
ATOM 712 C CA . CYS A 1 84 ? 8.439 -6.534 -12.631 1.00 66.00 84 CYS A CA 1
ATOM 713 C C . CYS A 1 84 ? 8.770 -5.077 -12.978 1.00 66.00 84 CYS A C 1
ATOM 715 O O . CYS A 1 84 ? 8.713 -4.196 -12.129 1.00 66.00 84 CYS A O 1
ATOM 717 N N . HIS A 1 85 ? 9.069 -4.808 -14.250 1.00 66.81 85 HIS A N 1
ATOM 718 C CA . HIS A 1 85 ? 9.465 -3.486 -14.737 1.00 66.81 85 HIS A CA 1
ATOM 719 C C . HIS A 1 85 ? 8.294 -2.501 -14.928 1.00 66.81 85 HIS A C 1
ATOM 721 O O . HIS A 1 85 ? 8.529 -1.356 -15.310 1.00 66.81 85 HIS A O 1
ATOM 727 N N . LYS A 1 86 ? 7.039 -2.925 -14.718 1.00 67.56 86 LYS A N 1
ATOM 728 C CA . LYS A 1 86 ? 5.844 -2.066 -14.842 1.00 67.56 86 LYS A CA 1
ATOM 729 C C . LYS A 1 86 ? 5.202 -1.713 -13.504 1.00 67.56 86 LYS A C 1
ATOM 731 O O . LYS A 1 86 ? 4.203 -0.996 -13.490 1.00 67.56 86 LYS A O 1
ATOM 736 N N . LEU A 1 87 ? 5.740 -2.224 -12.400 1.00 73.44 87 LEU A N 1
ATOM 737 C CA . LEU A 1 87 ? 5.265 -1.885 -11.068 1.00 73.44 87 LEU A CA 1
ATOM 738 C C . LEU A 1 87 ? 5.876 -0.545 -10.658 1.00 73.44 87 LEU A C 1
ATOM 740 O O . LEU A 1 87 ? 7.075 -0.444 -10.407 1.00 73.44 87 LEU A O 1
ATOM 744 N N . ASP A 1 88 ? 5.041 0.489 -10.600 1.00 78.44 88 ASP A N 1
ATOM 745 C CA . ASP A 1 88 ? 5.405 1.745 -9.952 1.00 78.44 88 ASP A CA 1
ATOM 746 C C . ASP A 1 88 ? 5.372 1.522 -8.436 1.00 78.44 88 ASP A C 1
ATOM 748 O O . ASP A 1 88 ? 4.337 1.672 -7.785 1.00 78.44 88 ASP A O 1
ATOM 752 N N . VAL A 1 89 ? 6.511 1.077 -7.903 1.00 74.62 89 VAL A N 1
ATOM 753 C CA . VAL A 1 89 ? 6.695 0.739 -6.487 1.00 74.62 89 VAL A CA 1
ATOM 754 C C . VAL A 1 89 ? 6.267 1.898 -5.599 1.00 74.62 89 VAL A C 1
ATOM 756 O O . VAL A 1 89 ? 5.504 1.688 -4.667 1.00 74.62 89 VAL A O 1
ATOM 759 N N . MET A 1 90 ? 6.670 3.122 -5.938 1.00 79.62 90 MET A N 1
ATOM 760 C CA . MET A 1 90 ? 6.336 4.312 -5.161 1.00 79.62 90 MET A CA 1
ATOM 761 C C . MET A 1 90 ? 4.819 4.517 -5.089 1.00 79.62 90 MET A C 1
ATOM 763 O O . MET A 1 90 ? 4.275 4.793 -4.020 1.00 79.62 90 MET A O 1
ATOM 767 N N . HIS A 1 91 ? 4.110 4.355 -6.211 1.00 78.81 91 HIS A N 1
ATOM 768 C CA . HIS A 1 91 ? 2.652 4.466 -6.215 1.00 78.81 91 HIS A CA 1
ATOM 769 C C . HIS A 1 91 ? 1.976 3.321 -5.450 1.00 78.81 91 HIS A C 1
ATOM 771 O O . HIS A 1 91 ? 0.988 3.547 -4.747 1.00 78.81 91 HIS A O 1
ATOM 777 N N . ILE A 1 92 ? 2.496 2.096 -5.569 1.00 83.00 92 ILE A N 1
ATOM 778 C CA . ILE A 1 92 ? 1.971 0.921 -4.864 1.00 83.00 92 ILE A CA 1
ATOM 779 C C . ILE A 1 92 ? 2.159 1.081 -3.357 1.00 83.00 92 ILE A C 1
ATOM 781 O O . ILE A 1 92 ? 1.183 0.962 -2.620 1.00 83.00 92 ILE A O 1
ATOM 785 N N . GLU A 1 93 ? 3.371 1.394 -2.906 1.00 84.19 93 GLU A N 1
ATOM 786 C CA . GLU A 1 93 ? 3.700 1.622 -1.498 1.00 84.19 93 GLU A CA 1
ATOM 787 C C . GLU A 1 93 ? 2.852 2.750 -0.927 1.00 84.19 93 GLU A C 1
ATOM 789 O O . GLU A 1 93 ? 2.182 2.548 0.084 1.00 84.19 93 GLU A O 1
ATOM 794 N N . LYS A 1 94 ? 2.762 3.891 -1.625 1.00 87.06 94 LYS A N 1
ATOM 795 C CA . LYS A 1 94 ? 1.889 4.997 -1.219 1.00 87.06 94 LYS A CA 1
ATOM 796 C C . LYS A 1 94 ? 0.444 4.537 -1.050 1.00 87.06 94 LYS A C 1
ATOM 798 O O . LYS A 1 94 ? -0.164 4.778 -0.015 1.00 87.06 94 LYS A O 1
ATOM 803 N N . LYS A 1 95 ? -0.104 3.826 -2.038 1.00 87.31 95 LYS A N 1
ATOM 804 C CA . LYS A 1 95 ? -1.491 3.349 -1.999 1.00 87.31 95 LYS A CA 1
ATOM 805 C C . LYS A 1 95 ? -1.723 2.330 -0.882 1.00 87.31 95 LYS A C 1
ATOM 807 O O . LYS A 1 95 ? -2.791 2.335 -0.272 1.00 87.31 95 LYS A O 1
ATOM 812 N N . VAL A 1 96 ? -0.774 1.434 -0.621 1.00 87.62 96 VAL A N 1
ATOM 813 C CA . VAL A 1 96 ? -0.878 0.441 0.459 1.00 87.62 96 VAL A CA 1
ATOM 814 C C . VAL A 1 96 ? -0.789 1.128 1.820 1.00 87.62 96 VAL A C 1
ATOM 816 O O . VAL A 1 96 ? -1.672 0.913 2.648 1.00 87.62 96 VAL A O 1
ATOM 819 N N . CYS A 1 97 ? 0.202 1.998 2.024 1.00 88.75 97 CYS A N 1
ATOM 820 C CA . CYS A 1 97 ? 0.380 2.760 3.258 1.00 88.75 97 CYS A CA 1
ATOM 821 C C . CYS A 1 97 ? -0.814 3.676 3.545 1.00 88.75 97 CYS A C 1
ATOM 823 O O . CYS A 1 97 ? -1.353 3.626 4.647 1.00 88.75 97 CYS A O 1
ATOM 825 N N . ASP A 1 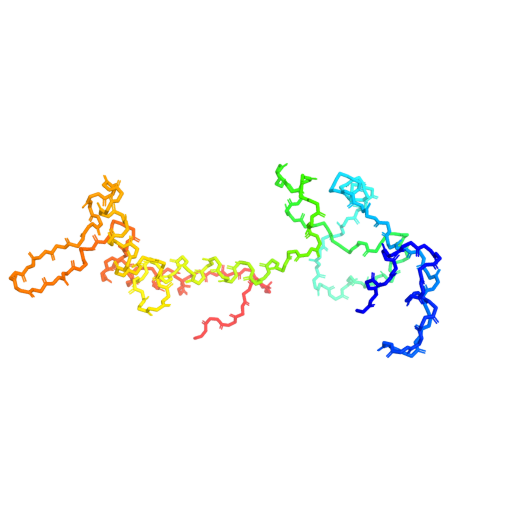98 ? -1.293 4.442 2.560 1.00 88.06 98 ASP A N 1
ATOM 826 C CA . ASP A 1 98 ? -2.450 5.333 2.720 1.00 88.06 98 ASP A CA 1
ATOM 827 C C . ASP A 1 98 ? -3.708 4.556 3.135 1.00 88.06 98 ASP A C 1
ATOM 829 O O . ASP A 1 98 ? -4.440 4.979 4.032 1.00 88.06 98 ASP A O 1
ATOM 833 N N . ASN A 1 99 ? -3.948 3.391 2.522 1.00 88.69 99 ASN A N 1
ATOM 834 C CA . ASN A 1 99 ? -5.073 2.527 2.881 1.00 88.69 99 ASN A CA 1
ATOM 835 C C . ASN A 1 99 ? -4.908 1.918 4.278 1.00 88.69 99 ASN A C 1
ATOM 837 O O . ASN A 1 99 ? -5.886 1.827 5.023 1.00 88.69 99 ASN A O 1
ATOM 841 N N . LEU A 1 100 ? -3.695 1.487 4.634 1.00 90.94 100 LEU A N 1
ATOM 842 C CA . LEU A 1 100 ? -3.399 0.923 5.948 1.00 90.94 100 LEU A CA 1
ATOM 843 C C . LEU A 1 100 ? -3.625 1.976 7.035 1.00 90.94 100 LEU A C 1
ATOM 845 O O . LEU A 1 100 ? -4.406 1.745 7.953 1.00 90.94 100 LEU A O 1
ATOM 849 N N . VAL A 1 101 ? -3.027 3.158 6.884 1.00 91.12 101 VAL A N 1
ATOM 850 C CA . VAL A 1 101 ? -3.188 4.289 7.807 1.00 91.12 101 VAL A CA 1
ATOM 851 C C . VAL A 1 101 ? -4.650 4.730 7.879 1.00 91.12 101 VAL A C 1
ATOM 853 O O . VAL A 1 101 ? -5.182 4.904 8.974 1.00 91.12 101 VAL A O 1
ATOM 856 N N . GLY A 1 102 ? -5.337 4.842 6.739 1.00 90.69 102 GLY A N 1
ATOM 857 C CA . GLY A 1 102 ? -6.764 5.169 6.691 1.00 90.69 102 GLY A CA 1
ATOM 858 C C . GLY A 1 102 ? -7.636 4.162 7.443 1.00 90.69 102 GLY A C 1
ATOM 859 O O . GLY A 1 102 ? -8.583 4.556 8.122 1.00 90.69 102 GLY A O 1
ATOM 860 N N . THR A 1 103 ? -7.288 2.876 7.376 1.00 90.00 103 THR A N 1
ATOM 861 C CA . THR A 1 103 ? -7.988 1.784 8.070 1.00 90.00 103 THR A CA 1
ATOM 862 C C . THR A 1 103 ? -7.698 1.791 9.574 1.00 90.00 103 THR A C 1
ATOM 864 O O . THR A 1 103 ? -8.637 1.751 10.370 1.00 90.00 103 THR A O 1
ATOM 867 N N . LEU A 1 104 ? -6.426 1.900 9.975 1.00 91.81 104 LEU A N 1
ATOM 868 C CA . LEU A 1 104 ? -6.011 1.944 11.383 1.00 91.81 104 LEU A CA 1
ATOM 869 C C . LEU A 1 104 ? -6.605 3.158 12.107 1.00 91.81 104 LEU A C 1
ATOM 871 O O . LEU A 1 104 ? -7.068 3.050 13.237 1.00 91.81 104 LEU A O 1
ATOM 875 N N . LEU A 1 105 ? -6.640 4.318 11.450 1.00 91.00 105 LEU A N 1
ATOM 876 C CA . LEU A 1 105 ? -7.169 5.555 12.028 1.00 91.00 105 LEU A CA 1
ATOM 877 C C . LEU A 1 105 ? -8.683 5.731 11.821 1.00 91.00 105 LEU A C 1
ATOM 879 O O . LEU A 1 105 ? -9.254 6.688 12.346 1.00 91.00 105 LEU A O 1
ATOM 883 N N . ASN A 1 106 ? -9.337 4.823 11.086 1.00 88.19 106 ASN A N 1
ATOM 884 C CA . ASN A 1 106 ? -10.746 4.912 10.685 1.00 88.19 106 ASN A CA 1
ATOM 885 C C . ASN A 1 106 ? -11.102 6.287 10.083 1.00 88.19 106 ASN A C 1
ATOM 887 O O . ASN A 1 106 ? -12.031 6.960 10.528 1.00 88.19 106 ASN A O 1
ATOM 891 N N . ILE A 1 107 ? -10.313 6.724 9.096 1.00 87.69 107 ILE A N 1
ATOM 892 C CA . ILE A 1 107 ? -10.527 7.990 8.388 1.00 87.69 107 ILE A CA 1
ATOM 893 C C . ILE A 1 107 ? -11.631 7.796 7.348 1.00 87.69 107 ILE A C 1
ATOM 895 O O . ILE A 1 107 ? -11.533 6.933 6.467 1.00 87.69 107 ILE A O 1
ATOM 899 N N . GLU A 1 108 ? -12.665 8.629 7.429 1.00 81.94 108 GLU A N 1
ATOM 900 C CA . GLU A 1 108 ? -13.776 8.616 6.484 1.00 81.94 108 GLU A CA 1
ATOM 901 C C . GLU A 1 108 ? -13.283 8.831 5.042 1.00 81.94 108 GLU A C 1
ATOM 903 O O . GLU A 1 108 ? -12.419 9.664 4.770 1.00 81.94 108 GLU A O 1
ATOM 908 N N . GLY A 1 109 ? -13.770 8.006 4.112 1.00 81.50 109 GLY A N 1
ATOM 909 C CA . GLY A 1 109 ? -13.361 8.030 2.702 1.00 81.50 109 GLY A CA 1
ATOM 910 C C . GLY A 1 109 ? -11.992 7.405 2.385 1.00 81.50 109 GLY A C 1
ATOM 911 O O . GLY A 1 109 ? -11.703 7.185 1.211 1.00 81.50 109 GLY A O 1
ATOM 912 N N . LYS A 1 110 ? -11.163 7.073 3.387 1.00 82.56 110 LYS A N 1
ATOM 913 C CA . LYS A 1 110 ? -9.864 6.390 3.191 1.00 82.56 110 LYS A CA 1
ATOM 914 C C . LYS A 1 110 ? -9.821 4.962 3.734 1.00 82.56 110 LYS A C 1
ATOM 916 O O . LYS A 1 110 ? -9.015 4.158 3.274 1.00 82.56 110 LYS A O 1
ATOM 921 N N . ALA A 1 111 ? -10.660 4.634 4.714 1.00 79.38 111 ALA A N 1
ATOM 922 C CA . ALA A 1 111 ? -10.755 3.277 5.238 1.00 79.38 111 ALA A CA 1
ATOM 923 C C . ALA A 1 111 ? -11.411 2.334 4.215 1.00 79.38 111 ALA A C 1
ATOM 925 O O . ALA A 1 111 ? -12.471 2.635 3.666 1.00 79.38 111 ALA A O 1
ATOM 926 N N . LYS A 1 112 ? -10.823 1.147 4.007 1.00 75.12 112 LYS A N 1
ATOM 927 C CA . LYS A 1 112 ? -11.404 0.123 3.117 1.00 75.12 112 LYS A CA 1
ATOM 928 C C . LYS A 1 112 ? -12.723 -0.468 3.633 1.00 75.12 112 LYS A C 1
ATOM 930 O O . LYS A 1 112 ? -13.506 -0.978 2.839 1.00 75.12 112 LYS A O 1
ATOM 935 N N . TYR A 1 113 ? -12.981 -0.399 4.938 1.00 74.31 113 TYR A N 1
ATOM 936 C CA . TYR A 1 113 ? -14.186 -0.953 5.562 1.00 74.31 113 TYR A CA 1
ATOM 937 C C . TYR A 1 113 ? -15.312 0.084 5.614 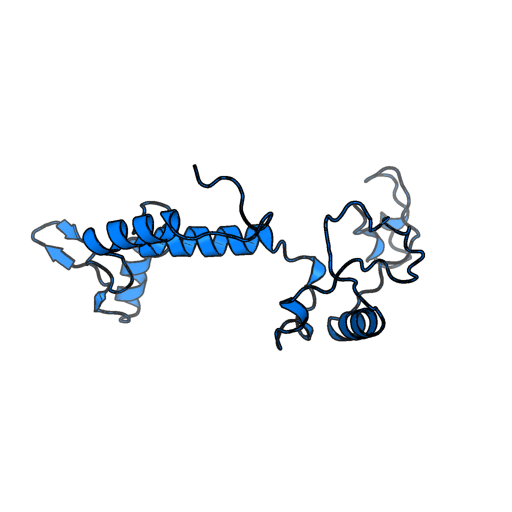1.00 74.31 113 TYR A C 1
ATOM 939 O O . TYR A 1 113 ? -15.608 0.682 6.652 1.00 74.31 113 TYR A O 1
ATOM 947 N N . THR A 1 114 ? -15.935 0.309 4.460 1.00 83.94 114 THR A N 1
ATOM 948 C CA . THR A 1 114 ? -17.128 1.153 4.326 1.00 83.94 114 THR A CA 1
ATOM 949 C C . THR A 1 114 ? -18.363 0.484 4.943 1.00 83.94 114 THR A C 1
ATOM 951 O O . THR A 1 114 ? -18.324 -0.669 5.369 1.00 83.94 114 THR A O 1
ATOM 954 N N . THR A 1 115 ? -19.481 1.216 5.032 1.00 86.62 115 THR A N 1
ATOM 955 C CA . THR A 1 115 ? -20.758 0.648 5.511 1.00 86.62 115 THR A CA 1
ATOM 956 C C . THR A 1 115 ? -21.191 -0.528 4.639 1.00 86.62 115 THR A C 1
ATOM 958 O O . THR A 1 115 ? -21.536 -1.575 5.171 1.00 86.62 115 THR A O 1
ATOM 961 N N . ASN A 1 116 ? -21.069 -0.381 3.317 1.00 88.00 116 ASN A N 1
ATOM 962 C CA . ASN A 1 116 ? -21.407 -1.427 2.353 1.00 88.00 116 ASN A CA 1
ATOM 963 C C . ASN A 1 116 ? -20.546 -2.673 2.562 1.00 88.00 116 ASN A C 1
ATOM 965 O O . ASN A 1 116 ? -21.088 -3.760 2.671 1.00 88.00 116 ASN A O 1
ATOM 969 N N . ALA A 1 117 ? -19.234 -2.511 2.768 1.00 88.38 117 ALA A N 1
ATOM 970 C CA . ALA A 1 117 ? -18.360 -3.648 3.052 1.00 88.38 117 ALA A CA 1
ATOM 971 C C . ALA A 1 117 ? -18.778 -4.415 4.323 1.00 88.38 117 ALA A C 1
ATOM 973 O O . ALA A 1 117 ? -18.594 -5.623 4.396 1.00 88.38 117 ALA A O 1
ATOM 974 N N . ARG A 1 118 ? -19.348 -3.743 5.335 1.00 89.75 118 ARG A N 1
ATOM 975 C CA . ARG A 1 118 ? -19.871 -4.411 6.542 1.00 89.75 118 ARG A CA 1
ATOM 976 C C . ARG A 1 118 ? -21.199 -5.124 6.301 1.00 89.75 118 ARG A C 1
ATOM 978 O O . ARG A 1 118 ? -21.404 -6.179 6.891 1.00 89.75 118 ARG A O 1
ATOM 985 N N . LEU A 1 119 ? -22.056 -4.574 5.442 1.00 90.88 119 LEU A N 1
ATOM 986 C CA . LEU A 1 119 ? -23.270 -5.255 4.985 1.00 90.88 119 LEU A CA 1
ATOM 987 C C . LEU A 1 119 ? -22.907 -6.517 4.196 1.00 90.88 119 LEU A C 1
ATOM 989 O O . LEU A 1 119 ? -23.403 -7.586 4.523 1.00 90.88 119 LEU A O 1
ATOM 993 N N . ASP A 1 120 ? -21.939 -6.429 3.280 1.00 93.25 120 ASP A N 1
ATOM 994 C CA . ASP A 1 120 ? -21.447 -7.588 2.526 1.00 93.25 120 ASP A CA 1
ATOM 995 C C . ASP A 1 120 ? -20.908 -8.683 3.469 1.00 93.25 120 ASP A C 1
ATOM 997 O O . ASP A 1 120 ? -21.199 -9.866 3.299 1.00 93.25 120 ASP A O 1
ATOM 1001 N N . LEU A 1 121 ? -20.148 -8.311 4.511 1.00 91.31 121 LEU A N 1
ATOM 1002 C CA . LEU A 1 121 ? -19.667 -9.261 5.529 1.00 91.31 121 LEU A CA 1
ATOM 1003 C C . LEU A 1 121 ? -20.815 -9.915 6.315 1.00 91.31 121 LEU A C 1
ATOM 1005 O O . LEU A 1 121 ? -20.723 -11.092 6.681 1.00 91.31 121 LEU A O 1
ATOM 1009 N N . GLN A 1 122 ? -21.887 -9.167 6.577 1.00 91.69 122 GLN A N 1
ATOM 1010 C CA . GLN A 1 122 ? -23.085 -9.660 7.250 1.00 91.69 122 GLN A CA 1
ATOM 1011 C C . GLN A 1 122 ? -23.866 -10.637 6.369 1.00 91.69 122 GLN A C 1
ATOM 1013 O O . GLN A 1 122 ? -24.215 -11.724 6.838 1.00 91.69 122 GLN A O 1
ATOM 1018 N N . ASP A 1 123 ? -24.036 -10.311 5.089 1.00 94.00 123 ASP A N 1
ATOM 1019 C CA . ASP A 1 123 ? -24.676 -11.170 4.090 1.00 94.00 123 ASP A CA 1
ATOM 1020 C C . ASP A 1 123 ? -23.899 -12.479 3.899 1.00 94.00 123 ASP A C 1
ATOM 1022 O O . ASP A 1 123 ? -24.479 -13.567 3.857 1.00 94.00 123 ASP A O 1
ATOM 1026 N N . LEU A 1 124 ? -22.564 -12.390 3.885 1.00 95.25 124 LEU A N 1
ATOM 1027 C CA . LEU A 1 124 ? -21.657 -13.539 3.832 1.00 95.25 124 LEU A CA 1
ATOM 1028 C C . LEU A 1 124 ? -21.541 -14.297 5.167 1.00 95.25 124 LEU A C 1
ATOM 1030 O O . LEU A 1 124 ? -20.914 -15.355 5.213 1.00 95.25 124 LEU A O 1
ATOM 1034 N N . LYS A 1 125 ? -22.147 -13.796 6.253 1.00 92.62 125 LYS A N 1
ATOM 1035 C CA . LYS A 1 125 ? -22.142 -14.394 7.604 1.00 92.62 125 LYS A CA 1
ATOM 1036 C C . LYS A 1 125 ? -20.740 -14.615 8.197 1.00 92.62 125 LYS A C 1
ATOM 1038 O O . LYS A 1 125 ? -20.549 -15.516 9.018 1.00 92.62 125 LYS A O 1
ATOM 1043 N N . ILE A 1 126 ? -19.775 -13.769 7.837 1.00 93.44 126 ILE A N 1
ATOM 1044 C CA . ILE A 1 126 ? -18.381 -13.803 8.320 1.00 93.44 126 ILE A CA 1
ATOM 1045 C C . ILE A 1 126 ? -18.046 -12.542 9.130 1.00 93.44 126 ILE A C 1
ATOM 1047 O O . ILE A 1 126 ? -18.701 -11.520 8.966 1.00 93.44 126 ILE A O 1
ATOM 1051 N N . SER A 1 127 ? -17.046 -12.609 10.019 1.00 87.94 127 SER A N 1
ATOM 1052 C CA . SER A 1 127 ? -16.588 -11.465 10.842 1.00 87.94 127 SER A CA 1
ATOM 1053 C C . SER A 1 127 ? -17.717 -10.754 11.602 1.00 87.94 127 SER A C 1
ATOM 1055 O O . SER A 1 127 ? -17.955 -9.557 11.436 1.00 87.94 127 SER A O 1
ATOM 1057 N N . LYS A 1 128 ? -18.436 -11.522 12.432 1.00 88.06 128 LYS A N 1
ATOM 1058 C CA . LYS A 1 128 ? -19.610 -11.063 13.200 1.00 88.06 128 LYS A CA 1
ATOM 1059 C C . LYS A 1 128 ? -19.330 -9.849 14.092 1.00 88.06 128 LYS A C 1
ATOM 1061 O O . LYS A 1 128 ? -20.226 -9.057 14.348 1.00 88.06 128 LYS A O 1
ATOM 1066 N N . ASP A 1 129 ? -18.089 -9.691 14.535 1.00 88.56 129 ASP A N 1
ATOM 1067 C CA . ASP A 1 129 ? -17.588 -8.557 15.313 1.00 88.56 129 ASP A CA 1
ATOM 1068 C C . ASP A 1 129 ? -17.603 -7.222 14.543 1.00 88.56 129 ASP A C 1
ATOM 1070 O O . ASP A 1 129 ? -17.604 -6.152 15.150 1.00 88.56 129 ASP A O 1
ATOM 1074 N N . LEU A 1 130 ? -17.651 -7.269 13.207 1.00 89.00 130 LEU A N 1
ATOM 1075 C CA . LEU A 1 130 ? -17.676 -6.091 12.338 1.00 89.00 130 LEU A CA 1
ATOM 1076 C C . LEU A 1 130 ? -19.074 -5.736 11.818 1.00 89.00 130 LEU A C 1
ATOM 1078 O O . LEU A 1 130 ? -19.222 -4.676 11.197 1.00 89.00 130 LEU A O 1
ATOM 1082 N N . HIS A 1 131 ? -20.082 -6.582 12.058 1.00 91.12 131 HIS A N 1
ATOM 1083 C CA . HIS A 1 131 ? -21.459 -6.364 11.596 1.00 91.12 131 HIS A CA 1
ATOM 1084 C C . HIS A 1 131 ? -22.030 -5.064 12.162 1.00 91.12 131 HIS A C 1
ATOM 1086 O O . HIS A 1 131 ? -21.617 -4.598 13.222 1.00 91.12 131 HIS A O 1
ATOM 1092 N N . LEU A 1 132 ? -22.951 -4.434 11.433 1.00 88.94 132 LEU A N 1
ATOM 1093 C CA . LEU A 1 132 ? -23.607 -3.226 11.932 1.00 88.94 132 LEU A CA 1
ATOM 1094 C C . LEU A 1 132 ? -24.481 -3.577 13.137 1.00 88.94 132 LEU A C 1
ATOM 1096 O O . LEU A 1 132 ? -25.155 -4.605 13.145 1.00 88.94 132 LEU A O 1
ATOM 1100 N N . ILE A 1 133 ? -24.455 -2.711 14.147 1.00 89.06 133 ILE A N 1
ATOM 1101 C CA . ILE A 1 133 ? -25.250 -2.873 15.363 1.00 89.06 133 ILE A CA 1
ATOM 1102 C C . ILE A 1 133 ? -26.342 -1.816 15.351 1.00 89.06 133 ILE A C 1
ATOM 1104 O O . ILE A 1 133 ? -26.070 -0.632 15.146 1.00 89.06 133 ILE A O 1
ATOM 1108 N N . GLU A 1 134 ? -27.572 -2.246 15.588 1.00 88.06 134 GLU A N 1
ATOM 1109 C CA . GLU A 1 134 ? -28.709 -1.355 15.749 1.00 88.06 134 GLU A CA 1
ATOM 1110 C C . GLU A 1 134 ? -28.785 -0.897 17.211 1.00 88.06 134 GLU A C 1
ATOM 1112 O O . GLU A 1 134 ? -28.926 -1.702 18.132 1.00 88.06 134 GLU A O 1
ATOM 1117 N N . VAL A 1 135 ? -28.620 0.407 17.434 1.00 87.56 135 VAL A N 1
ATOM 1118 C CA . VAL A 1 135 ? -28.723 1.039 18.753 1.00 87.56 135 VAL A CA 1
ATOM 1119 C C . VAL A 1 135 ? -29.896 2.013 18.696 1.00 87.56 135 VAL A C 1
ATOM 1121 O O . VAL A 1 135 ? -29.779 3.125 18.179 1.00 87.56 135 VAL A O 1
ATOM 1124 N N . GLY A 1 136 ? -31.058 1.574 19.184 1.00 86.44 136 GLY A N 1
ATOM 1125 C CA . GLY A 1 136 ? -32.319 2.294 18.984 1.00 86.44 136 GLY A CA 1
ATOM 1126 C C . GLY A 1 136 ? -32.752 2.233 17.516 1.00 86.44 136 GLY A C 1
ATOM 1127 O O . GLY A 1 136 ? -32.840 1.146 16.967 1.00 86.44 136 GLY A O 1
ATOM 1128 N N . ASN A 1 137 ? -32.973 3.389 16.880 1.00 87.00 137 ASN A N 1
ATOM 1129 C CA . ASN A 1 137 ? -33.308 3.491 15.447 1.00 87.00 137 ASN A CA 1
ATOM 1130 C C . ASN A 1 137 ? -32.092 3.851 14.566 1.00 87.00 137 ASN A C 1
ATOM 1132 O O . ASN A 1 137 ? -32.258 4.337 13.447 1.00 87.00 137 ASN A O 1
ATOM 1136 N N . ILE A 1 138 ? -30.866 3.707 15.082 1.00 86.25 138 ILE A N 1
ATOM 1137 C CA . ILE A 1 138 ? -29.639 4.113 14.384 1.00 86.25 138 ILE A CA 1
ATOM 1138 C C . ILE A 1 138 ? -28.731 2.898 14.190 1.00 86.25 138 ILE A C 1
ATOM 1140 O O . ILE A 1 138 ? -28.402 2.190 15.142 1.00 86.25 138 ILE A O 1
ATOM 1144 N N . LEU A 1 139 ? -28.268 2.703 12.954 1.00 85.25 139 LEU A N 1
ATOM 1145 C CA . LEU A 1 139 ? -27.236 1.725 12.614 1.00 85.25 139 LEU A CA 1
ATOM 1146 C C . LEU A 1 139 ? -25.848 2.304 12.892 1.00 85.25 139 LEU A C 1
ATOM 1148 O O . LEU A 1 139 ? -25.430 3.290 12.281 1.00 85.25 139 LEU A O 1
ATOM 1152 N N . VAL A 1 140 ? -25.112 1.661 13.793 1.00 86.75 140 VAL A N 1
ATOM 1153 C CA . VAL A 1 140 ? -23.775 2.076 14.219 1.00 86.75 140 VAL A CA 1
ATOM 1154 C C . VAL A 1 140 ? -22.741 1.054 13.761 1.00 86.75 140 VAL A C 1
ATOM 1156 O O . VAL A 1 140 ? -22.958 -0.158 13.787 1.00 86.75 140 VAL A O 1
ATOM 1159 N N . LYS A 1 141 ? -21.572 1.550 13.350 1.00 86.69 141 LYS A N 1
ATOM 1160 C CA . LYS A 1 141 ? -20.397 0.716 13.083 1.00 86.69 141 LYS A CA 1
ATOM 1161 C C . LYS A 1 141 ? -19.690 0.414 14.404 1.00 86.69 141 LYS A C 1
ATOM 1163 O O . LYS A 1 141 ? -19.107 1.345 14.966 1.00 86.69 141 LYS A O 1
ATOM 1168 N N . PRO A 1 142 ? -19.666 -0.840 14.894 1.00 86.56 142 PRO A N 1
ATOM 1169 C CA . PRO A 1 142 ? -18.831 -1.174 16.038 1.00 86.56 142 PRO A CA 1
ATOM 1170 C C . PRO A 1 142 ? -17.361 -0.889 15.753 1.00 86.56 142 PRO A C 1
ATOM 1172 O O . PRO A 1 142 ? -16.894 -0.994 14.610 1.00 86.56 142 PRO A O 1
ATOM 1175 N N . HIS A 1 143 ? -16.634 -0.545 16.810 1.00 85.75 143 HIS A N 1
ATOM 1176 C CA . HIS A 1 143 ? -15.193 -0.366 16.761 1.00 85.75 143 HIS A CA 1
ATOM 1177 C C . HIS A 1 143 ? -14.524 -1.675 16.326 1.00 85.75 143 HIS A C 1
ATOM 1179 O O . HIS A 1 143 ? -14.738 -2.717 16.941 1.00 85.75 143 HIS A O 1
ATOM 1185 N N . ALA A 1 144 ? -13.730 -1.627 15.259 1.00 87.12 144 ALA A N 1
ATOM 1186 C CA . ALA A 1 144 ? -13.009 -2.799 14.784 1.00 87.12 144 ALA A CA 1
ATOM 1187 C C . ALA A 1 144 ? -11.753 -3.038 15.631 1.00 87.12 144 ALA A C 1
ATOM 1189 O O . ALA A 1 144 ? -11.098 -2.083 16.043 1.00 87.12 144 ALA A O 1
ATOM 1190 N N . SER A 1 145 ? -11.374 -4.298 15.841 1.00 86.56 145 SER A N 1
ATOM 1191 C CA . SER A 1 145 ? -10.186 -4.681 16.627 1.00 86.56 145 SER A CA 1
ATOM 1192 C C . SER A 1 145 ? -8.865 -4.130 16.073 1.00 86.56 145 SER A C 1
ATOM 1194 O O . SER A 1 145 ? -7.909 -3.950 16.817 1.00 86.56 145 SER A O 1
ATOM 1196 N N . TYR A 1 146 ? -8.816 -3.840 14.773 1.00 86.12 146 TYR A N 1
ATOM 1197 C CA . TYR A 1 146 ? -7.664 -3.254 14.085 1.00 86.12 146 TYR A CA 1
ATOM 1198 C C . TYR A 1 146 ? -7.714 -1.722 13.992 1.00 86.12 146 TYR A C 1
ATOM 1200 O O . TYR A 1 146 ? -6.789 -1.112 13.461 1.00 86.12 146 TYR A O 1
ATOM 1208 N N . THR A 1 147 ? -8.790 -1.075 14.440 1.00 90.62 147 THR A N 1
ATOM 1209 C CA . THR A 1 147 ? -8.842 0.387 14.516 1.00 90.62 147 THR A CA 1
ATOM 1210 C C . THR A 1 147 ? -8.202 0.838 15.823 1.00 90.62 147 THR A C 1
ATOM 1212 O O . THR A 1 147 ? -8.460 0.266 16.873 1.00 90.62 147 THR A O 1
ATOM 1215 N N . LEU A 1 148 ? -7.378 1.880 15.767 1.00 92.69 148 LEU A N 1
ATOM 1216 C CA . LEU A 1 148 ? -6.752 2.457 16.947 1.00 92.69 148 LEU A CA 1
ATOM 1217 C C . LEU A 1 148 ? -7.773 3.268 17.747 1.00 92.69 148 LEU A C 1
ATOM 1219 O O . LEU A 1 148 ? -8.470 4.140 17.201 1.00 92.69 148 LEU A O 1
ATOM 1223 N N . THR A 1 149 ? -7.777 3.042 19.056 1.00 91.75 149 THR A N 1
ATOM 1224 C CA . THR A 1 149 ? -8.481 3.864 20.040 1.00 91.75 149 THR A CA 1
ATOM 1225 C C . THR A 1 149 ? -7.860 5.260 20.133 1.00 91.75 149 THR A C 1
ATOM 1227 O O . THR A 1 149 ? -6.762 5.519 19.640 1.00 91.75 149 THR A O 1
ATOM 1230 N N . SER A 1 150 ? -8.551 6.202 20.779 1.00 90.44 150 SER A N 1
ATOM 1231 C CA . SER A 1 150 ? -8.058 7.583 20.908 1.00 90.44 150 SER A CA 1
ATOM 1232 C C . SER A 1 150 ? -6.669 7.665 21.567 1.00 90.44 150 SER A C 1
ATOM 1234 O O . SER A 1 150 ? -5.787 8.371 21.078 1.00 90.44 150 SER A O 1
ATOM 1236 N N . SER A 1 151 ? -6.430 6.886 22.628 1.00 93.38 151 SER A N 1
ATOM 1237 C CA . SER A 1 151 ? -5.130 6.815 23.309 1.00 93.38 151 SER A CA 1
ATOM 1238 C C . SER A 1 151 ? -4.040 6.207 22.420 1.00 93.38 151 SER A C 1
ATOM 1240 O O . SER A 1 151 ? -2.931 6.742 22.354 1.00 93.38 151 SER A O 1
ATOM 1242 N N . GLU A 1 152 ? -4.353 5.136 21.690 1.00 94.00 152 GLU A N 1
ATOM 1243 C CA . GLU A 1 152 ? -3.415 4.489 20.767 1.00 94.00 152 GLU A CA 1
ATOM 1244 C C . GLU A 1 152 ? -3.064 5.385 19.579 1.00 94.00 152 GLU A C 1
ATOM 1246 O O . GLU A 1 152 ? -1.911 5.410 19.161 1.00 94.00 152 GLU A O 1
ATOM 1251 N N . ARG A 1 153 ? -4.008 6.190 19.074 1.00 92.81 153 ARG A N 1
ATOM 1252 C CA . ARG A 1 153 ? -3.723 7.198 18.038 1.00 92.81 153 ARG A CA 1
ATOM 1253 C C . ARG A 1 153 ? -2.697 8.211 18.526 1.00 92.81 153 ARG A C 1
ATOM 1255 O O . ARG A 1 153 ? -1.744 8.509 17.811 1.00 92.81 153 ARG A O 1
ATOM 1262 N N . VAL A 1 154 ? -2.853 8.714 19.752 1.00 93.25 154 VAL A N 1
ATOM 1263 C CA . VAL A 1 154 ? -1.876 9.636 20.353 1.00 93.25 154 VAL A CA 1
ATOM 1264 C C . VAL A 1 154 ? -0.505 8.969 20.472 1.00 93.25 154 VAL A C 1
ATOM 1266 O O . VAL A 1 154 ? 0.504 9.594 20.143 1.00 93.25 154 VAL A O 1
ATOM 1269 N N . ALA A 1 155 ? -0.448 7.709 20.911 1.00 93.94 155 ALA A N 1
ATOM 1270 C CA . ALA A 1 155 ? 0.803 6.955 20.985 1.00 93.94 155 ALA A CA 1
ATOM 1271 C C . ALA A 1 155 ? 1.436 6.741 19.598 1.00 93.94 155 ALA A C 1
ATOM 1273 O O . ALA A 1 155 ? 2.636 6.952 19.435 1.00 93.94 155 ALA A O 1
ATOM 1274 N N . PHE A 1 156 ? 0.629 6.413 18.590 1.00 92.31 156 PHE A N 1
ATOM 1275 C CA . PHE A 1 156 ? 1.059 6.227 17.207 1.00 92.31 156 PHE A CA 1
ATOM 1276 C C . PHE A 1 156 ? 1.663 7.508 16.617 1.00 92.31 156 PHE A C 1
ATOM 1278 O O . PHE A 1 156 ? 2.774 7.480 16.091 1.00 92.31 156 PHE A O 1
ATOM 1285 N N . PHE A 1 157 ? 1.001 8.658 16.771 1.00 90.88 157 PHE A N 1
ATOM 1286 C CA . PHE A 1 157 ? 1.545 9.935 16.294 1.00 90.88 157 PHE A CA 1
ATOM 1287 C C . PHE A 1 157 ? 2.796 10.371 17.065 1.00 90.88 157 PHE A C 1
ATOM 1289 O O . PHE A 1 157 ? 3.728 10.912 16.469 1.00 90.88 157 PHE A O 1
ATOM 1296 N N . LYS A 1 158 ? 2.864 10.102 18.378 1.00 92.50 158 LYS A N 1
ATOM 1297 C CA . LYS A 1 158 ? 4.091 10.315 19.163 1.00 92.50 158 LYS A CA 1
ATOM 1298 C C . LYS A 1 158 ? 5.241 9.461 18.639 1.00 92.50 158 LYS A C 1
ATOM 1300 O O . LYS A 1 158 ? 6.346 9.973 18.507 1.00 92.50 158 LYS A O 1
ATOM 1305 N N . TYR A 1 159 ? 4.978 8.195 18.322 1.00 90.62 159 TYR A N 1
ATOM 1306 C CA . TYR A 1 159 ? 5.968 7.309 17.725 1.00 90.62 159 TYR A CA 1
ATOM 1307 C C . TYR A 1 159 ? 6.455 7.853 16.380 1.00 90.62 159 TYR A C 1
ATOM 1309 O O . TYR A 1 159 ? 7.655 8.046 16.226 1.00 90.62 159 TYR A O 1
ATOM 1317 N N . LEU A 1 160 ? 5.550 8.208 15.458 1.00 87.62 160 LEU A N 1
ATOM 1318 C CA . LEU A 1 160 ? 5.927 8.770 14.154 1.00 87.62 160 LEU A CA 1
ATOM 1319 C C . LEU A 1 160 ? 6.800 10.027 14.277 1.00 87.62 160 LEU A C 1
ATOM 1321 O O . LEU A 1 160 ? 7.741 10.188 13.511 1.00 87.62 160 LEU A O 1
ATOM 1325 N N . LYS A 1 161 ? 6.549 10.879 15.279 1.00 85.88 161 LYS A N 1
ATOM 1326 C CA . LYS A 1 161 ? 7.379 12.062 15.556 1.00 85.88 161 LYS A CA 1
ATOM 1327 C C . LYS A 1 161 ? 8.794 11.720 16.049 1.00 85.88 161 LYS A C 1
ATOM 1329 O O . LYS A 1 161 ? 9.706 12.529 15.903 1.00 85.88 161 LYS A O 1
ATOM 1334 N N . LEU A 1 162 ? 8.971 10.566 16.690 1.00 87.25 162 LEU A N 1
ATOM 1335 C CA . LEU A 1 162 ? 10.251 10.120 17.248 1.00 87.25 162 LEU A CA 1
ATOM 1336 C C . LEU A 1 162 ? 11.085 9.302 16.260 1.00 87.25 162 LEU A C 1
ATOM 1338 O O . LEU A 1 162 ? 12.301 9.204 16.444 1.00 87.25 162 LEU A O 1
ATOM 1342 N N . VAL A 1 163 ? 10.454 8.700 15.249 1.00 86.12 163 VAL A N 1
ATOM 1343 C CA . VAL A 1 163 ? 11.161 7.919 14.234 1.00 86.12 163 VAL A CA 1
ATOM 1344 C C . VAL A 1 163 ? 12.150 8.825 13.504 1.00 86.12 163 VAL A C 1
ATOM 1346 O O . VAL A 1 163 ? 11.794 9.869 12.966 1.00 86.12 163 VAL A O 1
ATOM 1349 N N . LYS A 1 164 ? 13.418 8.411 13.500 1.00 80.50 164 LYS A N 1
ATOM 1350 C CA . LYS A 1 164 ? 14.473 9.039 12.706 1.00 80.50 164 LYS A CA 1
ATOM 1351 C C . LYS A 1 164 ? 14.781 8.137 11.527 1.00 80.50 164 LYS A C 1
ATOM 1353 O O . LYS A 1 164 ? 15.118 6.969 11.720 1.00 80.50 164 LYS A O 1
ATOM 1358 N N . PHE A 1 165 ? 14.702 8.690 10.328 1.00 73.38 165 PHE A N 1
ATOM 1359 C CA . PHE A 1 165 ? 15.107 7.996 9.114 1.00 73.38 165 PHE A CA 1
ATOM 1360 C C . PHE A 1 165 ? 16.560 8.351 8.760 1.00 73.38 165 PHE A C 1
ATOM 1362 O O . PHE A 1 165 ? 17.006 9.464 9.055 1.00 73.38 165 PHE A O 1
ATOM 1369 N N . PRO A 1 166 ? 17.326 7.429 8.150 1.00 73.00 166 PRO A N 1
ATOM 1370 C CA . PRO A 1 166 ? 18.619 7.757 7.559 1.00 73.00 166 PRO A CA 1
ATOM 1371 C C . PRO A 1 166 ? 18.476 8.858 6.498 1.00 73.00 166 PRO A C 1
ATOM 1373 O O . PRO A 1 166 ? 17.435 8.969 5.848 1.00 73.00 166 PRO A O 1
ATOM 1376 N N . ASP A 1 167 ? 19.526 9.657 6.293 1.00 57.31 167 ASP A N 1
ATOM 1377 C CA . ASP A 1 167 ? 19.486 10.761 5.326 1.00 57.31 167 ASP A CA 1
ATOM 1378 C C . ASP A 1 167 ? 19.064 10.284 3.919 1.00 57.31 167 ASP A C 1
ATOM 1380 O O . ASP A 1 167 ? 19.654 9.363 3.350 1.00 57.31 167 ASP A O 1
ATOM 1384 N N . GLY A 1 168 ? 18.039 10.931 3.353 1.00 61.41 168 GLY A N 1
ATOM 1385 C CA . GLY A 1 168 ? 17.489 10.628 2.028 1.00 61.41 168 GLY A CA 1
ATOM 1386 C C . GLY A 1 168 ? 16.437 9.513 1.955 1.00 61.41 168 GLY A C 1
ATOM 1387 O O . GLY A 1 168 ? 16.029 9.181 0.843 1.00 61.41 168 GLY A O 1
ATOM 1388 N N . PHE A 1 169 ? 15.996 8.947 3.083 1.00 60.69 169 PHE A N 1
ATOM 1389 C CA . PHE A 1 169 ? 14.920 7.939 3.124 1.00 60.69 169 PHE A CA 1
ATOM 1390 C C . PHE A 1 169 ? 13.526 8.514 3.383 1.00 60.69 169 PHE A C 1
ATOM 1392 O O . PHE A 1 169 ? 12.543 7.794 3.236 1.00 60.69 169 PHE A O 1
ATOM 1399 N N . ASP A 1 170 ? 13.437 9.789 3.750 1.00 58.12 170 ASP A N 1
ATOM 1400 C CA . ASP A 1 170 ? 12.174 10.439 4.064 1.00 58.12 170 ASP A CA 1
ATOM 1401 C C . ASP A 1 170 ? 12.171 11.896 3.588 1.00 58.12 170 ASP A C 1
ATOM 1403 O O . ASP A 1 170 ? 13.216 12.549 3.500 1.00 58.12 170 ASP A O 1
ATOM 1407 N N . SER A 1 171 ? 10.990 12.398 3.245 1.00 61.00 171 SER A N 1
ATOM 1408 C CA . SER A 1 171 ? 10.753 13.787 2.851 1.00 61.00 171 SER A CA 1
ATOM 1409 C C . SER A 1 171 ? 10.029 14.493 3.989 1.00 61.00 171 SER A C 1
ATOM 1411 O O . SER A 1 171 ? 9.035 13.951 4.450 1.00 61.00 171 SER A O 1
ATOM 1413 N N . ASN A 1 172 ? 10.510 15.674 4.410 1.00 51.81 172 ASN A N 1
ATOM 1414 C CA . ASN A 1 172 ? 10.004 16.471 5.544 1.00 51.81 172 ASN A CA 1
ATOM 1415 C C . ASN A 1 172 ? 8.578 16.104 5.998 1.00 51.81 172 ASN A C 1
ATOM 1417 O O . ASN A 1 172 ? 7.595 16.572 5.421 1.00 51.81 172 ASN A O 1
ATOM 1421 N N . ILE A 1 173 ? 8.487 15.309 7.065 1.00 53.97 173 ILE A N 1
ATOM 1422 C CA . ILE A 1 173 ? 7.253 15.115 7.826 1.00 53.97 173 ILE A CA 1
ATOM 1423 C C . ILE A 1 173 ? 7.131 16.326 8.763 1.00 53.97 173 ILE A C 1
ATOM 1425 O O . ILE A 1 173 ? 7.573 16.281 9.912 1.00 53.97 173 ILE A O 1
ATOM 1429 N N . SER A 1 174 ? 6.632 17.445 8.231 1.00 46.09 174 SER A N 1
ATOM 1430 C CA . SER A 1 174 ? 6.319 18.658 9.002 1.00 46.09 174 SER A CA 1
ATOM 1431 C C . SER A 1 174 ? 4.832 18.780 9.288 1.00 46.09 174 SER A C 1
ATOM 1433 O O . SER A 1 174 ? 4.020 18.314 8.461 1.00 46.09 174 SER A O 1
#

Radius of gyration: 25.46 Å; chains: 1; bounding box: 69×34×66 Å

Secondary structure (DSSP, 8-state):
--GGGGS-TT-HHHH--TTTSS---SPPPP---HHHHHHHHHT-PPPP----TT--------SS------GGGGSTTGGG-TTGGG--HHHHHHHHHHHHHHHHTT-TTT-S--HHHHHHHHHTT--GGGS-EEETTEEE-PPPTTSPPHHHHHHHHHHHHH--PPTTS-----

Foldseek 3Di:
DQVCLPDPQPDPVLQDCVPPNDRHNDHDDDQDALVNVVVVVVPDDADDDDPDPPDPPPPDPDPDPDNDDDPCNVPPCCRVDSPNVPDPVVVVVCLVVQQLCCCQQVPPPNHPCDLVNLVVCVVVVHDPQQHWDDDPPDTDGHDDPSHDDPVRVVVVVVVVVVDDDDPPPDDDPD

pLDDT: mean 78.84, std 11.67, range [46.09, 95.25]